Protein AF-F0ZPY9-F1 (afdb_monomer)

pLDDT: mean 75.85, std 18.35, range [43.06, 98.31]

Secondary structure (DSSP, 8-state):
-----PPP----------------SSHHHHHHHHHHHHHHHTTSS--------PPPPHHHHHHHHHHHHHT--PPPPPPHHHHHHHHHHTSPSSHHHHHHHHTEEEEEE-SS-SSEEEEEGGG--BTTB-GGGEEEEEETTEEEEETTTTEE----STTTHHHHTT--

Radius of gyration: 30.06 Å; Cα contacts (8 Å, |Δi|>4): 115; chains: 1; bounding box: 76×54×74 Å

Mean predicted aligned error: 17.69 Å

Organism: Dictyostelium purpureum (NCBI:txid5786)

Foldseek 3Di:
DDDDDDDDDDDDDDDDDDDDDDDPPPVVVVVVVVVVVVVVVVPPPPPDDPDDDDDDDPVVVVVVVVVVVVPPPDPDQDALVVVLVCLVPVQDDDPVNVVQQQQKKWWFQDPVHNDIDIDGRVPDDPPPDDSNRTAFMDGNNHTQQGNVVSDHHDDDNVPPVVVVVVPD

Structure (mmCIF, N/CA/C/O backbone):
data_AF-F0ZPY9-F1
#
_entry.id   AF-F0ZPY9-F1
#
loop_
_atom_site.group_PDB
_atom_site.id
_atom_site.type_symbol
_atom_site.label_atom_id
_atom_site.label_alt_id
_atom_site.label_comp_id
_atom_site.label_asym_id
_atom_site.label_entity_id
_atom_site.label_seq_id
_atom_site.pdbx_PDB_ins_code
_atom_site.Cartn_x
_atom_site.Cartn_y
_atom_site.Cartn_z
_atom_site.occupancy
_atom_site.B_iso_or_equiv
_atom_site.auth_seq_id
_atom_site.auth_comp_id
_atom_site.auth_asym_id
_atom_site.auth_atom_id
_atom_site.pdbx_PDB_model_num
ATOM 1 N N . MET A 1 1 ? 37.671 11.940 -32.596 1.00 51.09 1 MET A N 1
ATOM 2 C CA . MET A 1 1 ? 36.861 12.336 -33.766 1.00 51.09 1 MET A CA 1
ATOM 3 C C . MET A 1 1 ? 35.582 12.949 -33.230 1.00 51.09 1 MET A C 1
ATOM 5 O O . MET A 1 1 ? 34.803 12.237 -32.616 1.00 51.09 1 MET A O 1
ATOM 9 N N . SER A 1 2 ? 35.469 14.275 -33.313 1.00 43.06 2 SER A N 1
ATOM 10 C CA . SER A 1 2 ? 34.413 15.061 -32.666 1.00 43.06 2 SER A CA 1
ATOM 11 C C . SER A 1 2 ? 33.333 15.389 -33.693 1.00 43.06 2 SER A C 1
ATOM 13 O O . SER A 1 2 ? 33.646 15.998 -34.716 1.00 43.06 2 SER A O 1
ATOM 15 N N . TYR A 1 3 ? 32.095 14.966 -33.445 1.00 51.03 3 TYR A N 1
ATOM 16 C CA . TYR A 1 3 ? 30.946 15.292 -34.287 1.00 51.03 3 TYR A CA 1
ATOM 17 C C . TYR A 1 3 ? 30.101 16.353 -33.582 1.00 51.03 3 TYR A C 1
ATOM 19 O O . TYR A 1 3 ? 29.377 16.066 -32.635 1.00 51.03 3 TYR A O 1
ATOM 27 N N . ASN A 1 4 ? 30.227 17.593 -34.056 1.00 51.44 4 ASN A N 1
ATOM 28 C CA . ASN A 1 4 ? 29.346 18.701 -33.704 1.00 51.44 4 ASN A CA 1
ATOM 29 C C . ASN A 1 4 ? 28.065 18.590 -34.534 1.00 51.44 4 ASN A C 1
ATOM 31 O O . ASN A 1 4 ? 28.087 18.841 -35.741 1.00 51.44 4 ASN A O 1
ATOM 35 N N . GLN A 1 5 ? 26.958 18.229 -33.892 1.00 64.12 5 GLN A N 1
ATOM 36 C CA . GLN A 1 5 ? 25.639 18.185 -34.513 1.00 64.12 5 GLN A CA 1
ATOM 37 C C . GLN A 1 5 ? 24.925 19.514 -34.234 1.00 64.12 5 GLN A C 1
ATOM 39 O O . GLN A 1 5 ? 24.566 19.818 -33.099 1.00 64.12 5 GLN A O 1
ATOM 44 N N . LYS A 1 6 ? 24.806 20.346 -35.274 1.00 59.84 6 LYS A N 1
ATOM 45 C CA . LYS A 1 6 ? 24.032 21.594 -35.257 1.00 59.84 6 LYS A CA 1
ATOM 46 C C . LYS A 1 6 ? 22.544 21.241 -35.264 1.00 59.84 6 LYS A C 1
ATOM 48 O O . LYS A 1 6 ? 22.120 20.450 -36.102 1.00 59.84 6 LYS A O 1
ATOM 53 N N . ILE A 1 7 ? 21.783 21.810 -34.335 1.00 63.53 7 ILE A N 1
ATOM 54 C CA . ILE A 1 7 ? 20.319 21.743 -34.314 1.00 63.53 7 ILE A CA 1
ATOM 55 C C . ILE A 1 7 ? 19.815 23.087 -34.835 1.00 63.53 7 ILE A C 1
ATOM 57 O O . ILE A 1 7 ? 20.080 24.125 -34.227 1.00 63.53 7 ILE A O 1
ATOM 61 N N . ASP A 1 8 ? 19.124 23.048 -35.970 1.00 62.53 8 ASP A N 1
ATOM 62 C CA . ASP A 1 8 ? 18.440 24.194 -36.560 1.00 62.53 8 ASP A CA 1
ATOM 63 C C . ASP A 1 8 ? 17.120 24.442 -35.813 1.00 62.53 8 ASP A C 1
ATOM 65 O O . ASP A 1 8 ? 16.268 23.558 -35.697 1.00 62.53 8 ASP A O 1
ATOM 69 N N . ILE A 1 9 ? 16.969 25.653 -35.274 1.00 57.56 9 ILE A N 1
ATOM 70 C CA . ILE A 1 9 ? 15.774 26.126 -34.569 1.00 57.56 9 ILE A CA 1
ATOM 71 C C . ILE A 1 9 ? 14.847 26.741 -35.619 1.00 57.56 9 ILE A C 1
ATOM 73 O O . ILE A 1 9 ? 15.097 27.846 -36.098 1.00 57.56 9 ILE A O 1
ATOM 77 N N . ASN A 1 10 ? 13.785 26.021 -35.980 1.00 53.69 10 ASN A N 1
ATOM 78 C CA . ASN A 1 10 ? 12.734 26.514 -36.864 1.00 53.69 10 ASN A CA 1
ATOM 79 C C . ASN A 1 10 ? 11.512 26.990 -36.066 1.00 53.69 10 ASN A C 1
ATOM 81 O O . ASN A 1 10 ? 10.982 26.253 -35.240 1.00 53.69 10 ASN A O 1
ATOM 85 N N . ASN A 1 11 ? 11.077 28.206 -36.410 1.00 54.28 11 ASN A N 1
ATOM 86 C CA . ASN A 1 11 ? 9.706 28.721 -36.423 1.00 54.28 11 ASN A CA 1
ATOM 87 C C . ASN A 1 11 ? 8.813 28.475 -35.199 1.00 54.28 11 ASN A C 1
ATOM 89 O O . ASN A 1 11 ? 8.078 27.494 -35.117 1.00 54.28 11 ASN A O 1
ATOM 93 N N . LEU A 1 12 ? 8.772 29.486 -34.330 1.00 59.59 12 LEU A N 1
ATOM 94 C CA . LEU A 1 12 ? 7.678 29.719 -33.396 1.00 59.59 12 LEU A CA 1
ATOM 95 C C . LEU A 1 12 ? 6.708 30.726 -34.042 1.00 59.59 12 LEU A C 1
ATOM 97 O O . LEU A 1 12 ? 6.865 31.937 -33.894 1.00 59.59 12 LEU A O 1
ATOM 101 N N . GLU A 1 13 ? 5.751 30.225 -34.826 1.00 57.97 13 GLU A N 1
ATOM 102 C CA . GLU A 1 13 ? 4.637 31.031 -35.333 1.00 57.97 13 GLU A CA 1
ATOM 103 C C . GLU A 1 13 ? 3.573 31.182 -34.240 1.00 57.97 13 GLU A C 1
ATOM 105 O O . GLU A 1 13 ? 2.932 30.229 -33.802 1.00 57.97 13 GLU A O 1
ATOM 110 N N . SER A 1 14 ? 3.443 32.429 -33.796 1.00 56.47 14 SER A N 1
ATOM 111 C CA . SER A 1 14 ? 2.408 32.959 -32.917 1.00 56.47 14 SER A CA 1
ATOM 112 C C . SER A 1 14 ? 1.044 32.866 -33.596 1.00 56.47 14 SER A C 1
ATOM 114 O O . SER A 1 14 ? 0.843 33.472 -34.646 1.00 56.47 14 SER A O 1
ATOM 116 N N . SER A 1 15 ? 0.104 32.143 -32.991 1.00 57.53 15 SER A N 1
ATOM 117 C CA . SER A 1 15 ? -1.312 32.193 -33.360 1.00 57.53 15 SER A CA 1
ATOM 118 C C . SER A 1 15 ? -2.111 32.708 -32.169 1.00 57.53 15 SER A C 1
ATOM 120 O O . SER A 1 15 ? -2.327 31.996 -31.190 1.00 57.53 15 SER A O 1
ATOM 122 N N . ASP A 1 16 ? -2.487 33.982 -32.266 1.00 53.16 16 ASP A N 1
ATOM 123 C CA . ASP A 1 16 ? -3.491 34.639 -31.438 1.00 53.16 16 ASP A CA 1
ATOM 124 C C . ASP A 1 16 ? -4.860 34.008 -31.723 1.00 53.16 16 ASP A C 1
ATOM 126 O O . ASP A 1 16 ? -5.442 34.226 -32.788 1.00 53.16 16 ASP A O 1
ATOM 130 N N . GLU A 1 17 ? -5.397 33.242 -30.771 1.00 58.34 17 GLU A N 1
ATOM 131 C CA . GLU A 1 17 ? -6.803 32.840 -30.796 1.00 58.34 17 GLU A CA 1
ATOM 132 C C . GLU A 1 17 ? -7.647 33.807 -29.961 1.00 58.34 17 GLU A C 1
ATOM 134 O O . GLU A 1 17 ? -7.550 33.906 -28.736 1.00 58.34 17 GLU A O 1
ATOM 139 N N . SER A 1 18 ? -8.491 34.546 -30.677 1.00 49.06 18 SER A N 1
ATOM 140 C CA . SER A 1 18 ? -9.473 35.485 -30.157 1.00 49.06 18 SER A CA 1
ATOM 141 C C . SER A 1 18 ? -10.596 34.768 -29.401 1.00 49.06 18 SER A C 1
ATOM 143 O O . SER A 1 18 ? -11.323 33.951 -29.970 1.00 49.06 18 SER A O 1
ATOM 145 N N . TYR A 1 19 ? -10.786 35.148 -28.139 1.00 43.78 19 TYR A N 1
ATOM 146 C CA . TYR A 1 19 ? -11.915 34.752 -27.300 1.00 43.78 19 TYR A CA 1
ATOM 147 C C . TYR A 1 19 ? -13.242 35.294 -27.847 1.00 43.78 19 TYR A C 1
ATOM 149 O O . TYR A 1 19 ? -13.435 36.506 -27.954 1.00 43.78 19 TYR A O 1
ATOM 157 N N . ASN A 1 20 ? -14.179 34.390 -28.131 1.00 46.47 20 ASN A N 1
ATOM 158 C CA . ASN A 1 20 ? -15.549 34.716 -28.512 1.00 46.47 20 ASN A CA 1
ATOM 159 C C . ASN A 1 20 ? -16.454 34.580 -27.270 1.00 46.47 20 ASN A C 1
ATOM 161 O O . ASN A 1 20 ? -16.729 33.472 -26.816 1.00 46.47 20 ASN A O 1
ATOM 165 N N . SER A 1 21 ? -16.871 35.711 -26.692 1.00 53.22 21 SER A N 1
ATOM 166 C CA . SER A 1 21 ? -17.710 35.808 -25.486 1.00 53.22 21 SER A CA 1
ATOM 167 C C . SER A 1 21 ? -19.128 36.235 -25.873 1.00 53.22 21 SER A C 1
ATOM 169 O O . SER A 1 21 ? -19.337 37.399 -26.211 1.00 53.22 21 SER A O 1
ATOM 171 N N . SER A 1 22 ? -20.098 35.306 -25.890 1.00 51.50 22 SER A N 1
ATOM 172 C CA . SER A 1 22 ? -21.520 35.652 -26.101 1.00 51.50 22 SER A CA 1
ATOM 173 C C . SER A 1 22 ? -22.519 34.509 -25.814 1.00 51.50 22 SER A C 1
ATOM 175 O O . SER A 1 22 ? -23.402 34.242 -26.629 1.00 51.50 22 SER A O 1
ATOM 177 N N . SER A 1 23 ? -22.412 33.764 -24.702 1.00 53.34 23 SER A N 1
ATOM 178 C CA . SER A 1 23 ? -23.443 32.741 -24.378 1.00 53.34 23 SER A CA 1
ATOM 179 C C . SER A 1 23 ? -23.726 32.454 -22.893 1.00 53.34 23 SER A C 1
ATOM 181 O O . SER A 1 23 ? -24.505 31.549 -22.607 1.00 53.34 23 SER A O 1
ATOM 183 N N . ASP A 1 24 ? -23.210 33.243 -21.946 1.00 53.78 24 ASP A N 1
ATOM 184 C CA . ASP A 1 24 ? -23.245 32.884 -20.512 1.00 53.78 24 ASP A CA 1
ATOM 185 C C . ASP A 1 24 ? -24.300 33.596 -19.641 1.00 53.78 24 ASP A C 1
ATOM 187 O O . ASP A 1 24 ? -24.284 33.452 -18.423 1.00 53.78 24 ASP A O 1
ATOM 191 N N . GLU A 1 25 ? -25.269 34.326 -20.204 1.00 54.69 25 GLU A N 1
ATOM 192 C CA . GLU A 1 25 ? -26.288 34.994 -19.365 1.00 54.69 25 GLU A CA 1
ATOM 193 C C . GLU A 1 25 ? -27.482 34.105 -18.974 1.00 54.69 25 GLU A C 1
ATOM 195 O O . GLU A 1 25 ? -28.166 34.407 -18.001 1.00 54.69 25 GLU A O 1
ATOM 200 N N . LYS A 1 26 ? -27.733 32.977 -19.655 1.00 55.69 26 LYS A N 1
ATOM 201 C CA . LYS A 1 26 ? -28.876 32.099 -19.313 1.00 55.69 26 LYS A CA 1
ATOM 202 C C . LYS A 1 26 ? -28.585 31.052 -18.237 1.00 55.69 26 LYS A C 1
ATOM 204 O O . LYS A 1 26 ? -29.511 30.634 -17.554 1.00 55.69 26 LYS A O 1
ATOM 209 N N . ALA A 1 27 ? -27.332 30.638 -18.062 1.00 55.94 27 ALA A N 1
ATOM 210 C CA . ALA A 1 27 ? -26.980 29.591 -17.096 1.00 55.94 27 ALA A CA 1
ATOM 211 C C . ALA A 1 27 ? -27.003 30.084 -15.636 1.00 55.94 27 ALA A C 1
ATOM 213 O O . ALA A 1 27 ? -27.177 29.289 -14.713 1.00 55.94 27 ALA A O 1
ATOM 214 N N . LEU A 1 28 ? -26.853 31.395 -15.420 1.00 57.44 28 LEU A N 1
ATOM 215 C CA . LEU A 1 28 ? -26.808 31.981 -14.080 1.00 57.44 28 LEU A CA 1
ATOM 216 C C . LEU A 1 28 ? -28.196 32.042 -13.414 1.00 57.44 28 LEU A C 1
ATOM 218 O O . LEU A 1 28 ? -28.301 31.888 -12.200 1.00 57.44 28 LEU A O 1
ATOM 222 N N . GLU A 1 29 ? -29.266 32.214 -14.198 1.00 59.81 29 GLU A N 1
ATOM 223 C CA . GLU A 1 29 ? -30.630 32.361 -13.666 1.00 59.81 29 GLU A CA 1
ATOM 224 C C . GLU A 1 29 ? -31.231 31.024 -13.182 1.00 59.81 29 GLU A C 1
ATOM 226 O O . GLU A 1 29 ? -32.060 30.999 -12.267 1.00 59.81 29 GLU A O 1
ATOM 231 N N . ASP A 1 30 ? -30.784 29.898 -13.748 1.00 60.34 30 ASP A N 1
ATOM 232 C CA . ASP A 1 30 ? -31.231 28.563 -13.335 1.00 60.34 30 ASP A CA 1
ATOM 233 C C . ASP A 1 30 ? -30.544 28.091 -12.037 1.00 60.34 30 ASP A C 1
ATOM 235 O O . ASP A 1 30 ? -31.187 27.447 -11.204 1.00 60.34 30 ASP A O 1
ATOM 239 N N . LEU A 1 31 ? -29.291 28.499 -11.788 1.00 63.62 31 LEU A N 1
ATOM 240 C CA . LEU A 1 31 ? -28.579 28.219 -10.529 1.00 63.62 31 LEU A CA 1
ATOM 241 C C . LEU A 1 31 ? -29.202 28.948 -9.326 1.00 63.62 31 LEU A C 1
ATOM 243 O O . LEU A 1 31 ? -29.305 28.384 -8.234 1.00 63.62 31 LEU A O 1
ATOM 247 N N . GLU A 1 32 ? -29.678 30.182 -9.516 1.00 65.06 32 GLU A N 1
ATOM 248 C CA . GLU A 1 32 ? -30.248 30.982 -8.424 1.00 65.06 32 GLU A CA 1
ATOM 249 C C . GLU A 1 32 ? -31.632 30.462 -7.973 1.00 65.06 32 GLU A C 1
ATOM 251 O O . GLU A 1 32 ? -31.993 30.541 -6.791 1.00 65.06 32 GLU A O 1
ATOM 256 N N . LYS A 1 33 ? -32.399 29.848 -8.888 1.00 65.25 33 LYS A N 1
ATOM 257 C CA . LYS A 1 33 ? -33.700 29.223 -8.579 1.00 65.25 33 LYS A CA 1
ATOM 258 C C . LYS A 1 33 ? -33.557 27.906 -7.807 1.00 65.25 33 LYS A C 1
ATOM 260 O O . LYS A 1 33 ? -34.418 27.602 -6.975 1.00 65.25 33 LYS A O 1
ATOM 265 N N . GLU A 1 34 ? -32.479 27.150 -8.018 1.00 66.50 34 GLU A N 1
ATOM 266 C CA . GLU A 1 34 ? -32.225 25.893 -7.301 1.00 66.50 34 GLU A CA 1
ATOM 267 C C . GLU A 1 34 ? -31.781 26.138 -5.843 1.00 66.50 34 GLU A C 1
ATOM 269 O O . GLU A 1 34 ? -32.301 25.507 -4.914 1.00 66.50 34 GLU A O 1
ATOM 274 N N . GLU A 1 35 ? -30.932 27.145 -5.600 1.00 67.56 35 GLU A N 1
ATOM 275 C CA . GLU A 1 35 ? -30.448 27.474 -4.249 1.00 67.56 35 GLU A CA 1
ATOM 276 C C . GLU A 1 35 ? -31.579 27.961 -3.313 1.00 67.56 35 GLU A C 1
ATOM 278 O O . GLU A 1 35 ? -31.622 27.634 -2.115 1.00 67.56 35 GLU A O 1
ATOM 283 N N . GLN A 1 36 ? -32.563 28.696 -3.846 1.00 64.44 36 GLN A N 1
ATOM 284 C CA . GLN A 1 36 ? -33.710 29.156 -3.054 1.00 64.44 36 GLN A CA 1
ATOM 285 C C . GLN A 1 36 ? -34.647 28.011 -2.636 1.00 64.44 36 GLN A C 1
ATOM 287 O O . GLN A 1 36 ? -35.180 28.033 -1.517 1.00 64.44 36 GLN A O 1
ATOM 292 N N . GLN A 1 37 ? -34.816 26.975 -3.467 1.00 63.03 37 GLN A N 1
ATOM 293 C CA . GLN A 1 37 ? -35.630 25.810 -3.103 1.00 63.03 37 GLN A CA 1
ATOM 294 C C . GLN A 1 37 ? -34.965 24.941 -2.025 1.00 63.03 37 GLN A C 1
ATOM 296 O O . GLN A 1 37 ? -35.658 24.403 -1.151 1.00 63.03 37 GLN A O 1
ATOM 301 N N . GLU A 1 38 ? -33.633 24.841 -2.011 1.00 64.75 38 GLU A N 1
ATOM 302 C CA . GLU A 1 38 ? -32.921 24.072 -0.986 1.00 64.75 38 GLU A CA 1
ATOM 303 C C . GLU A 1 38 ? -32.976 24.752 0.398 1.00 64.75 38 GLU A C 1
ATOM 305 O O . GLU A 1 38 ? -33.178 24.094 1.430 1.00 64.75 38 GLU A O 1
ATOM 310 N N . ARG A 1 39 ? -32.911 26.092 0.442 1.00 64.50 39 ARG A N 1
ATOM 311 C CA . ARG A 1 39 ? -33.035 26.870 1.691 1.00 64.50 39 ARG A CA 1
ATOM 312 C C . ARG A 1 39 ? -34.394 26.715 2.377 1.00 64.50 39 ARG A C 1
ATOM 314 O O . ARG A 1 39 ? -34.454 26.762 3.611 1.00 64.50 39 ARG A O 1
ATOM 321 N N . LEU A 1 40 ? -35.474 26.503 1.623 1.00 62.50 40 LEU A N 1
ATOM 322 C CA . LEU A 1 40 ? -36.806 26.276 2.196 1.00 62.50 40 LEU A CA 1
ATOM 323 C C . LEU A 1 40 ? -36.954 24.862 2.783 1.00 62.50 40 LEU A C 1
ATOM 325 O O . LEU A 1 40 ? -37.529 24.713 3.863 1.00 62.50 40 LEU A O 1
ATOM 329 N N . LYS A 1 41 ? -36.353 23.835 2.165 1.00 58.75 41 LYS A N 1
ATOM 330 C CA . LYS A 1 41 ? -36.408 22.449 2.675 1.00 58.75 41 LYS A CA 1
ATOM 331 C C . LYS A 1 41 ? -35.652 22.268 4.000 1.00 58.75 41 LYS A C 1
ATOM 333 O O . LYS A 1 41 ? -36.101 21.515 4.864 1.00 58.75 41 LYS A O 1
ATOM 338 N N . ARG A 1 42 ? -34.565 23.015 4.238 1.00 57.62 42 ARG A N 1
ATOM 339 C CA . ARG A 1 42 ? -33.782 22.925 5.492 1.00 57.62 42 ARG A CA 1
ATOM 340 C C . ARG A 1 42 ? -34.493 23.500 6.731 1.00 57.62 42 ARG A C 1
ATOM 342 O O . ARG A 1 42 ? -34.114 23.166 7.852 1.00 57.62 42 ARG A O 1
ATOM 349 N N . LYS A 1 43 ? -35.540 24.323 6.576 1.00 53.84 43 LYS A N 1
ATOM 350 C CA . LYS A 1 43 ? -36.259 24.944 7.713 1.00 53.84 43 LYS A CA 1
ATOM 351 C C . LYS A 1 43 ? -37.414 24.104 8.277 1.00 53.84 43 LYS A C 1
ATOM 353 O O . LYS A 1 43 ? -37.874 24.397 9.379 1.00 53.84 43 LYS A O 1
ATOM 358 N N . ALA A 1 44 ? -37.853 23.050 7.587 1.00 51.09 44 ALA A N 1
ATOM 359 C CA . ALA A 1 44 ? -38.992 22.234 8.020 1.00 51.09 44 ALA A CA 1
ATOM 360 C C . ALA A 1 44 ? -38.642 21.150 9.062 1.00 51.09 44 ALA A C 1
ATOM 362 O O . ALA A 1 44 ? -39.527 20.680 9.770 1.00 51.09 44 ALA A O 1
ATOM 363 N N . ASN A 1 45 ? -37.367 20.775 9.224 1.00 48.97 45 ASN A N 1
ATOM 364 C CA . ASN A 1 45 ? -37.003 19.536 9.930 1.00 48.97 45 ASN A CA 1
ATOM 365 C C . ASN A 1 45 ? -36.525 19.708 11.390 1.00 48.97 45 ASN A C 1
ATOM 367 O O . ASN A 1 45 ? -35.885 18.822 11.947 1.00 48.97 45 ASN A O 1
ATOM 371 N N . ARG A 1 46 ? -36.797 20.855 12.031 1.00 50.88 46 ARG A N 1
ATOM 372 C CA . ARG A 1 46 ? -36.188 21.224 13.331 1.00 50.88 46 ARG A CA 1
ATOM 373 C C . ARG A 1 46 ? -37.127 21.206 14.547 1.00 50.88 46 ARG A C 1
ATOM 375 O O . ARG A 1 46 ? -36.781 21.782 15.573 1.00 50.88 46 ARG A O 1
ATOM 382 N N . LYS A 1 47 ? -38.312 20.586 14.461 1.00 50.88 47 LYS A N 1
ATOM 383 C CA . LYS A 1 47 ? -39.369 20.725 15.490 1.00 50.88 47 LYS A CA 1
ATOM 384 C C . LYS A 1 47 ? -39.847 19.450 16.199 1.00 50.88 47 LYS A C 1
ATOM 386 O O . LYS A 1 47 ? -40.879 19.516 16.849 1.00 50.88 47 LYS A O 1
ATOM 391 N N . ASN A 1 48 ? -39.114 18.335 16.174 1.00 48.16 48 ASN A N 1
ATOM 392 C CA . ASN A 1 48 ? -39.561 17.123 16.879 1.00 48.16 48 ASN A CA 1
ATOM 393 C C . ASN A 1 48 ? -38.446 16.382 17.627 1.00 48.16 48 ASN A C 1
ATOM 395 O O . ASN A 1 48 ? -38.054 15.298 17.227 1.00 48.16 48 ASN A O 1
ATOM 399 N N . THR A 1 49 ? -37.989 16.925 18.759 1.00 46.78 49 THR A N 1
ATOM 400 C CA . THR A 1 49 ? -37.377 16.123 19.839 1.00 46.78 49 THR A CA 1
ATOM 401 C C . THR A 1 49 ? -37.501 16.847 21.185 1.00 46.78 49 THR A C 1
ATOM 403 O O . THR A 1 49 ? -36.525 17.365 21.720 1.00 46.78 49 THR A O 1
ATOM 406 N N . LYS A 1 50 ? -38.705 16.883 21.767 1.00 51.16 50 LYS A N 1
ATOM 407 C CA . LYS A 1 50 ? -38.856 16.992 23.228 1.00 51.16 50 LYS A CA 1
ATOM 408 C C . LYS A 1 50 ? -38.940 15.565 23.768 1.00 51.16 50 LYS A C 1
ATOM 410 O O . LYS A 1 50 ? -40.025 15.004 23.860 1.00 51.16 50 LYS A O 1
ATOM 415 N N . LYS A 1 51 ? -37.784 14.954 24.041 1.00 57.22 51 LYS A N 1
ATOM 416 C CA . LYS A 1 51 ? -37.712 13.673 24.751 1.00 57.22 51 LYS A CA 1
ATOM 417 C C . LYS A 1 51 ? -37.750 13.954 26.251 1.00 57.22 51 LYS A C 1
ATOM 419 O O . LYS A 1 51 ? -36.885 14.639 26.786 1.00 57.22 51 LYS A O 1
ATOM 424 N N . THR A 1 52 ? -38.797 13.457 26.890 1.00 53.38 52 THR A N 1
ATOM 425 C CA . THR A 1 52 ? -38.916 13.277 28.335 1.00 53.38 52 THR A CA 1
ATOM 426 C C . THR A 1 52 ? -37.761 12.412 28.833 1.00 53.38 52 THR A C 1
ATOM 428 O O . THR A 1 52 ? -37.531 11.335 28.288 1.00 53.38 52 THR A O 1
ATOM 431 N N . ALA A 1 53 ? -37.029 12.892 29.838 1.00 56.62 53 ALA A N 1
ATOM 432 C CA . ALA A 1 53 ? -35.966 12.144 30.495 1.00 56.62 53 ALA A CA 1
ATOM 433 C C . ALA A 1 53 ? -36.584 11.031 31.355 1.00 56.62 53 ALA A C 1
ATOM 435 O O . ALA A 1 53 ? -36.961 11.247 32.507 1.00 56.62 53 ALA A O 1
ATOM 436 N N . THR A 1 54 ? -36.745 9.851 30.765 1.00 63.56 54 THR A N 1
ATOM 437 C CA . THR A 1 54 ? -36.977 8.606 31.494 1.00 63.56 54 THR A CA 1
ATOM 438 C C . THR A 1 54 ? -35.703 8.278 32.270 1.00 63.56 54 THR A C 1
ATOM 440 O O . THR A 1 54 ? -34.620 8.248 31.691 1.00 63.56 54 THR A O 1
ATOM 443 N N . LYS A 1 55 ? -35.819 8.093 33.589 1.00 66.19 55 LYS A N 1
ATOM 444 C CA . LYS A 1 55 ? -34.713 7.613 34.426 1.00 66.19 55 LYS A CA 1
ATOM 445 C C . LYS A 1 55 ? -34.374 6.186 33.983 1.00 66.19 55 LYS A C 1
ATOM 447 O O . LYS A 1 55 ? -35.250 5.328 34.063 1.00 66.19 55 LYS A O 1
ATOM 452 N N . LEU A 1 56 ? -33.157 5.991 33.479 1.00 55.28 56 LEU A N 1
ATOM 453 C CA . LEU A 1 56 ? -32.607 4.691 33.086 1.00 55.28 56 LEU A CA 1
ATOM 454 C C . LEU A 1 56 ? -32.454 3.801 34.325 1.00 55.28 56 LEU A C 1
ATOM 456 O O . LEU A 1 56 ? -32.216 4.299 35.430 1.00 55.28 56 LEU A O 1
ATOM 460 N N . THR A 1 57 ? -32.635 2.497 34.146 1.00 70.06 57 THR A N 1
ATOM 461 C CA . THR A 1 57 ? -32.358 1.502 35.188 1.00 70.06 57 THR A CA 1
ATOM 462 C C . THR A 1 57 ? -30.859 1.197 35.245 1.00 70.06 57 THR A C 1
ATOM 464 O O . THR A 1 57 ? -30.131 1.390 34.274 1.00 70.06 57 THR A O 1
ATOM 467 N N . THR A 1 58 ? -30.381 0.696 36.383 1.00 73.25 58 THR A N 1
ATOM 468 C CA . THR A 1 58 ? -28.961 0.371 36.610 1.00 73.25 58 THR A CA 1
ATOM 469 C C . THR A 1 58 ? -28.406 -0.649 35.603 1.00 73.25 58 THR A C 1
ATOM 471 O O . THR A 1 58 ? -27.221 -0.625 35.290 1.00 73.25 58 THR A O 1
ATOM 474 N N . GLU A 1 59 ? -29.261 -1.520 35.056 1.00 72.25 59 GLU A N 1
ATOM 475 C CA . GLU A 1 59 ? -28.891 -2.494 34.017 1.00 72.25 59 GLU A CA 1
ATOM 476 C C . GLU A 1 59 ? -28.679 -1.830 32.645 1.00 72.25 59 GLU A C 1
ATOM 478 O O . GLU A 1 59 ? -27.756 -2.194 31.916 1.00 72.25 59 GLU A O 1
ATOM 483 N N . GLU A 1 60 ? -29.478 -0.813 32.307 1.00 68.38 60 GLU A N 1
ATOM 484 C CA . GLU A 1 60 ? -29.283 -0.026 31.085 1.00 68.38 60 GLU A CA 1
ATOM 485 C C . GLU A 1 60 ? -28.005 0.826 31.175 1.00 68.38 60 GLU A C 1
ATOM 487 O O . GLU A 1 60 ? -27.306 0.985 30.174 1.00 68.38 60 GLU A O 1
ATOM 492 N N . GLU A 1 61 ? -27.652 1.330 32.365 1.00 67.44 61 GLU A N 1
ATOM 493 C CA . GLU A 1 61 ? -26.389 2.051 32.588 1.00 67.44 61 GLU A CA 1
ATOM 494 C C . GLU A 1 61 ? -25.158 1.152 32.374 1.00 67.44 61 GLU A C 1
ATOM 496 O O . GLU A 1 61 ? -24.217 1.573 31.699 1.00 67.44 61 GLU A O 1
ATOM 501 N N . GLU A 1 62 ? -25.163 -0.095 32.861 1.00 71.94 62 GLU A N 1
ATOM 502 C CA . GLU A 1 62 ? -24.060 -1.042 32.624 1.00 71.94 62 GLU A CA 1
ATOM 503 C C . GLU A 1 62 ? -23.939 -1.465 31.149 1.00 71.94 62 GLU A C 1
ATOM 505 O O . GLU A 1 62 ? -22.824 -1.612 30.633 1.00 71.94 62 GLU A O 1
ATOM 510 N N . GLU A 1 63 ? -25.058 -1.629 30.435 1.00 72.12 63 GLU A N 1
ATOM 511 C CA . GLU A 1 63 ? -25.041 -1.957 29.004 1.00 72.12 63 GLU A CA 1
ATOM 512 C C . GLU A 1 63 ? -24.531 -0.782 28.150 1.00 72.12 63 GLU A C 1
ATOM 514 O O . GLU A 1 63 ? -23.771 -0.983 27.194 1.00 72.12 63 GLU A O 1
ATOM 519 N N . ILE A 1 64 ? -24.893 0.454 28.511 1.00 67.62 64 ILE A N 1
ATOM 520 C CA . ILE A 1 64 ? -24.367 1.667 27.873 1.00 67.62 64 ILE A CA 1
ATOM 521 C C . ILE A 1 64 ? -22.863 1.789 28.139 1.00 67.62 64 ILE A C 1
ATOM 523 O O . ILE A 1 64 ? -22.108 2.023 27.197 1.00 67.62 64 ILE A O 1
ATOM 527 N N . LEU A 1 65 ? -22.404 1.542 29.370 1.00 67.12 65 LEU A N 1
ATOM 528 C CA . LEU A 1 65 ? -20.982 1.605 29.716 1.00 67.12 65 LEU A CA 1
ATOM 529 C C . LEU A 1 65 ? -20.150 0.558 28.953 1.00 67.12 65 LEU A C 1
ATOM 531 O O . LEU A 1 65 ? -19.040 0.856 28.504 1.00 67.12 65 LEU A O 1
ATOM 535 N N . LYS A 1 66 ? -20.687 -0.654 28.738 1.00 67.75 66 LYS A N 1
ATOM 536 C CA . LYS A 1 66 ? -20.067 -1.674 27.869 1.00 67.75 66 LYS A CA 1
ATOM 537 C C . LYS A 1 66 ? -20.008 -1.235 26.404 1.00 67.75 66 LYS A C 1
ATOM 539 O O . LYS A 1 66 ? -18.955 -1.336 25.785 1.00 67.75 66 LYS A O 1
ATOM 544 N N . LYS A 1 67 ? -21.091 -0.677 25.855 1.00 63.22 67 LYS A N 1
ATOM 545 C CA . LYS A 1 67 ? -21.104 -0.154 24.473 1.00 63.22 67 LYS A CA 1
ATOM 546 C C . LYS A 1 67 ? -20.184 1.058 24.285 1.00 63.22 67 LYS A C 1
ATOM 548 O O . LYS A 1 67 ? -19.609 1.229 23.212 1.00 63.22 67 LYS A O 1
ATOM 553 N N . GLU A 1 68 ? -20.022 1.896 25.306 1.00 60.97 68 GLU A N 1
ATOM 554 C CA . GLU A 1 68 ? -19.104 3.038 25.275 1.00 60.97 68 GLU A CA 1
ATOM 555 C C . GLU A 1 68 ? -17.635 2.620 25.413 1.00 60.97 68 GLU A C 1
ATOM 557 O O . GLU A 1 68 ? -16.777 3.198 24.745 1.00 60.97 68 GLU A O 1
ATOM 562 N N . THR A 1 69 ? -17.336 1.582 26.199 1.00 58.12 69 THR A N 1
ATOM 563 C CA . THR A 1 69 ? -15.974 1.030 26.314 1.00 58.12 69 THR A CA 1
ATOM 564 C C . THR A 1 69 ? -15.573 0.180 25.103 1.00 58.12 69 THR A C 1
ATOM 566 O O . THR A 1 69 ? -14.414 0.210 24.699 1.00 58.12 69 THR A O 1
ATOM 569 N N . GLU A 1 70 ? -16.512 -0.488 24.427 1.00 57.69 70 GLU A N 1
ATOM 570 C CA . GLU A 1 70 ? -16.272 -1.147 23.129 1.00 57.69 70 GLU A CA 1
ATOM 571 C C . GLU A 1 70 ? -16.120 -0.154 21.962 1.00 57.69 70 GLU A C 1
ATOM 573 O O . GLU A 1 70 ? -15.522 -0.474 20.933 1.00 57.69 70 GLU A O 1
ATOM 578 N N . ASN A 1 71 ? -16.566 1.092 22.147 1.00 54.88 71 ASN A N 1
ATOM 579 C CA . ASN A 1 71 ? -16.257 2.223 21.272 1.00 54.88 71 ASN A CA 1
ATOM 580 C C . ASN A 1 71 ? -14.832 2.775 21.482 1.00 54.88 71 ASN A C 1
ATOM 582 O O . ASN A 1 71 ? -14.539 3.907 21.076 1.00 54.88 71 ASN A O 1
ATOM 586 N N . CYS A 1 72 ? -13.922 1.976 22.054 1.00 57.66 72 CYS A N 1
ATOM 587 C CA . CYS A 1 72 ? -12.482 2.127 21.871 1.00 57.66 72 CYS A CA 1
ATOM 588 C C . CYS A 1 72 ? -12.210 2.443 20.398 1.00 57.66 72 CYS A C 1
ATOM 590 O O . CYS A 1 72 ? -12.425 1.628 19.499 1.00 57.66 72 CYS A O 1
ATOM 592 N N . LYS A 1 73 ? -11.831 3.698 20.158 1.00 71.94 73 LYS A N 1
ATOM 593 C CA . LYS A 1 73 ? -11.698 4.306 18.838 1.00 71.94 73 LYS A CA 1
ATOM 594 C C . LYS A 1 73 ? -10.839 3.387 17.980 1.00 71.94 73 LYS A C 1
ATOM 596 O O . LYS A 1 73 ? -9.642 3.287 18.224 1.00 71.94 73 LYS A O 1
ATOM 601 N N . LYS A 1 74 ? -11.457 2.708 17.005 1.00 73.75 74 LYS A N 1
ATOM 602 C CA . LYS A 1 74 ? -10.740 1.838 16.065 1.00 73.75 74 LYS A CA 1
ATOM 603 C C . LYS A 1 74 ? -9.550 2.623 15.537 1.00 73.75 74 LYS A C 1
ATOM 605 O O . LYS A 1 74 ? -9.757 3.706 14.981 1.00 73.75 74 LYS A O 1
ATOM 610 N N . GLU A 1 75 ? -8.348 2.092 15.734 1.00 83.25 75 GLU A N 1
ATOM 611 C CA . GLU A 1 75 ? -7.135 2.759 15.285 1.00 83.25 75 GLU A CA 1
ATOM 612 C C . GLU A 1 75 ? -7.269 3.130 13.808 1.00 83.25 75 GLU A C 1
ATOM 614 O O . GLU A 1 75 ? -7.895 2.429 12.991 1.00 83.25 75 GLU A O 1
ATOM 619 N N . ARG A 1 76 ? -6.765 4.320 13.481 1.00 91.31 76 ARG A N 1
ATOM 620 C CA . ARG A 1 76 ? -6.842 4.826 12.121 1.00 91.31 76 ARG A CA 1
ATOM 621 C C . ARG A 1 76 ? -5.998 3.910 11.246 1.00 91.31 76 ARG A C 1
ATOM 623 O O . ARG A 1 76 ? -4.792 3.816 11.441 1.00 91.31 76 ARG A O 1
ATOM 630 N N . LEU A 1 77 ? -6.632 3.281 10.258 1.00 94.44 77 LEU A N 1
ATOM 631 C CA . LEU A 1 77 ? -5.890 2.543 9.246 1.00 94.44 77 LEU A CA 1
ATOM 632 C C . LEU A 1 77 ? -5.064 3.555 8.432 1.00 94.44 77 LEU A C 1
ATOM 634 O O . LEU A 1 77 ? -5.649 4.542 7.956 1.00 94.44 77 LEU A O 1
ATOM 638 N N . PRO A 1 78 ? -3.749 3.346 8.269 1.00 96.81 78 PRO A N 1
ATOM 639 C CA . PRO A 1 78 ? -2.946 4.177 7.383 1.00 96.81 78 PRO A CA 1
ATOM 640 C C . PRO A 1 78 ? -3.480 4.098 5.947 1.00 96.81 78 PRO A C 1
ATOM 642 O O . PRO A 1 78 ? -4.042 3.082 5.527 1.00 96.81 78 PRO A O 1
ATOM 645 N N . SER A 1 79 ? -3.340 5.189 5.201 1.00 97.44 79 SER A N 1
ATOM 646 C CA . SER A 1 79 ? -3.683 5.249 3.784 1.00 97.44 79 SER A CA 1
ATOM 647 C C . SER A 1 79 ? -2.683 4.441 2.955 1.00 97.44 79 SER A C 1
ATOM 649 O O . SER A 1 79 ? -1.556 4.190 3.380 1.00 97.44 79 SER A O 1
ATOM 651 N N . SER A 1 80 ? -3.067 4.058 1.736 1.00 97.00 80 SER A N 1
ATOM 652 C CA . SER A 1 80 ? -2.146 3.384 0.814 1.00 97.00 80 SER A CA 1
ATOM 653 C C . SER A 1 80 ? -0.916 4.234 0.481 1.00 97.00 80 SER A C 1
ATOM 655 O O . SER A 1 80 ? 0.162 3.688 0.278 1.00 97.00 80 SER A O 1
ATOM 657 N N . GLU A 1 81 ? -1.061 5.560 0.462 1.00 96.81 81 GLU A N 1
ATOM 658 C CA . GLU A 1 81 ? 0.044 6.502 0.274 1.00 96.81 81 GLU A CA 1
ATOM 659 C C . GLU A 1 81 ? 1.018 6.496 1.452 1.00 96.81 81 GLU A C 1
ATOM 661 O O . GLU A 1 81 ? 2.228 6.474 1.246 1.00 96.81 81 GLU A O 1
ATOM 666 N N . GLU A 1 82 ? 0.512 6.448 2.686 1.00 96.81 82 GLU A N 1
ATOM 667 C CA . GLU A 1 82 ? 1.361 6.321 3.871 1.00 96.81 82 GLU A CA 1
ATOM 668 C C . GLU A 1 82 ? 2.150 5.013 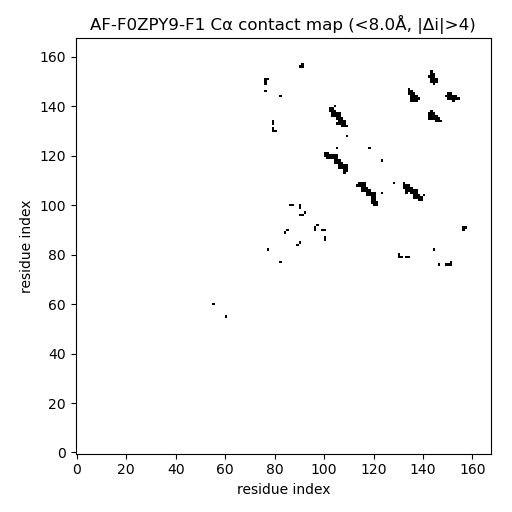3.841 1.00 96.81 82 GLU A C 1
ATOM 670 O O . GLU A 1 82 ? 3.351 5.031 4.083 1.00 96.81 82 GLU A O 1
ATOM 675 N N . ILE A 1 83 ? 1.513 3.895 3.477 1.00 96.62 83 ILE A N 1
ATOM 676 C CA . ILE A 1 83 ? 2.208 2.606 3.347 1.00 96.62 83 ILE A CA 1
ATOM 677 C C . ILE A 1 83 ? 3.269 2.647 2.250 1.00 96.62 83 ILE A C 1
ATOM 679 O O . ILE A 1 83 ? 4.393 2.207 2.474 1.00 96.62 83 ILE A O 1
ATOM 683 N N . TYR A 1 84 ? 2.935 3.207 1.088 1.00 95.94 84 TYR A N 1
ATOM 684 C CA . TYR A 1 84 ? 3.886 3.376 -0.006 1.00 95.94 84 TYR A CA 1
ATOM 685 C C . TYR A 1 84 ? 5.109 4.193 0.437 1.00 95.94 84 TYR A C 1
ATOM 687 O O . TYR A 1 84 ? 6.247 3.779 0.225 1.00 95.94 84 TYR A O 1
ATOM 695 N N . ASN A 1 85 ? 4.882 5.315 1.122 1.00 94.94 85 ASN A N 1
ATOM 696 C CA . ASN A 1 85 ? 5.954 6.155 1.645 1.00 94.94 85 ASN A CA 1
ATOM 697 C C . ASN A 1 85 ? 6.785 5.433 2.715 1.00 94.94 85 ASN A C 1
ATOM 699 O O . ASN A 1 85 ? 8.005 5.558 2.692 1.00 94.94 85 ASN A O 1
ATOM 703 N N . ARG A 1 86 ? 6.170 4.628 3.592 1.00 94.25 86 ARG A N 1
ATOM 704 C CA . ARG A 1 86 ? 6.916 3.800 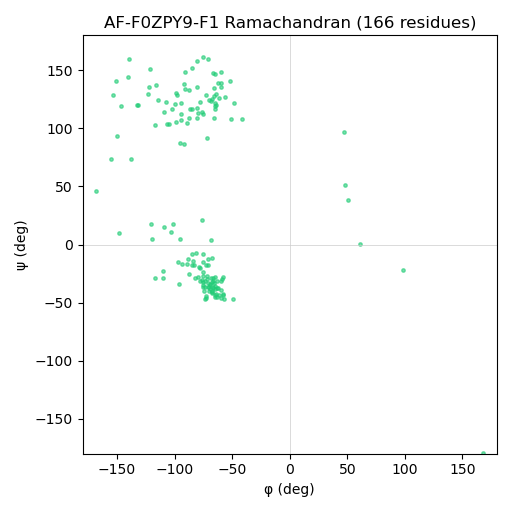4.556 1.00 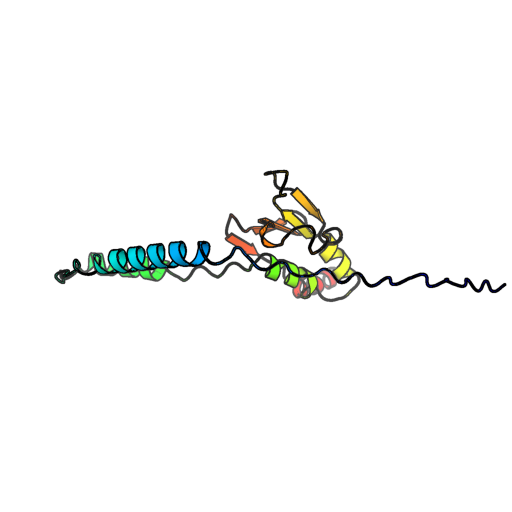94.25 86 ARG A CA 1
ATOM 705 C C . ARG A 1 86 ? 7.850 2.817 3.861 1.00 94.25 86 ARG A C 1
ATOM 707 O O . ARG A 1 86 ? 9.018 2.748 4.209 1.00 94.25 86 ARG A O 1
ATOM 714 N N . ILE A 1 87 ? 7.384 2.104 2.834 1.00 93.62 87 ILE A N 1
ATOM 715 C CA . ILE A 1 87 ? 8.250 1.193 2.058 1.00 93.62 87 ILE A CA 1
ATOM 716 C C . ILE A 1 87 ? 9.409 1.970 1.418 1.00 93.62 87 ILE A C 1
ATOM 718 O O . ILE A 1 87 ? 10.538 1.491 1.379 1.00 93.62 87 ILE A O 1
ATOM 722 N N . LYS A 1 88 ? 9.138 3.185 0.930 1.00 91.94 88 LYS A N 1
ATOM 723 C CA . LYS A 1 88 ? 10.140 4.027 0.276 1.00 91.94 88 LYS A CA 1
ATOM 724 C C . LYS A 1 88 ? 11.206 4.581 1.226 1.00 91.94 88 LYS A C 1
ATOM 726 O O . LYS A 1 88 ? 12.352 4.695 0.803 1.00 91.94 88 LYS A O 1
ATOM 731 N N . PHE A 1 89 ? 10.821 4.995 2.432 1.00 90.75 89 PHE A N 1
ATOM 732 C CA . PHE A 1 89 ? 11.666 5.813 3.311 1.00 90.75 89 PHE A CA 1
ATOM 733 C C . PHE A 1 89 ? 12.052 5.138 4.632 1.00 90.75 89 PHE A C 1
ATOM 735 O O . PHE A 1 89 ? 13.111 5.458 5.163 1.00 90.75 89 PHE A O 1
ATOM 742 N N . ASP A 1 90 ? 11.232 4.228 5.166 1.00 89.00 90 ASP A N 1
ATOM 743 C CA . ASP A 1 90 ? 11.488 3.596 6.471 1.00 89.00 90 ASP A CA 1
ATOM 744 C C . ASP A 1 90 ? 12.433 2.387 6.352 1.00 89.00 90 ASP A C 1
ATOM 746 O O . ASP A 1 90 ? 12.950 1.906 7.360 1.00 89.00 90 ASP A O 1
ATOM 750 N N . ILE A 1 91 ? 12.665 1.877 5.137 1.00 86.81 91 ILE A N 1
ATOM 751 C CA . ILE A 1 91 ? 13.624 0.794 4.899 1.00 86.81 91 ILE A CA 1
ATOM 752 C C . ILE A 1 91 ? 15.032 1.413 4.855 1.00 86.81 91 ILE A C 1
ATOM 754 O O . ILE A 1 91 ? 15.285 2.247 3.981 1.00 86.81 91 ILE A O 1
ATOM 758 N N . PRO A 1 92 ? 15.942 1.035 5.777 1.00 81.25 92 PRO A N 1
ATOM 759 C CA . PRO A 1 92 ? 17.270 1.640 5.881 1.00 81.25 92 PRO A CA 1
ATOM 760 C C . PRO A 1 92 ? 18.043 1.457 4.578 1.00 81.25 92 PRO A C 1
ATOM 762 O O . PRO A 1 92 ? 17.975 0.393 3.985 1.00 81.25 92 PRO A O 1
ATOM 765 N N . GLU A 1 93 ? 18.773 2.471 4.113 1.00 76.31 93 GLU A N 1
ATOM 766 C CA . GLU A 1 93 ? 19.512 2.391 2.848 1.00 76.31 93 GLU A CA 1
ATOM 767 C C . GLU A 1 93 ? 20.659 1.361 2.912 1.00 76.31 93 GLU A C 1
ATOM 769 O O . GLU A 1 93 ? 21.437 1.334 3.861 1.00 76.31 93 GLU A O 1
ATOM 774 N N . GLY A 1 94 ? 20.799 0.516 1.882 1.00 77.25 94 GLY A N 1
ATOM 775 C CA . GLY A 1 94 ? 21.819 -0.537 1.849 1.00 77.25 94 GLY A CA 1
ATOM 776 C C . GLY A 1 94 ? 21.625 -1.560 0.726 1.00 77.25 94 GLY A C 1
ATOM 777 O O . GLY A 1 94 ? 20.700 -1.461 -0.085 1.00 77.25 94 GLY A O 1
ATOM 778 N N . VAL A 1 95 ? 22.512 -2.557 0.653 1.00 72.38 95 VAL A N 1
ATOM 779 C CA . VAL A 1 95 ? 22.364 -3.689 -0.285 1.00 72.38 95 VAL A CA 1
ATOM 780 C C . VAL A 1 95 ? 21.162 -4.552 0.110 1.00 72.38 95 VAL A C 1
ATOM 782 O O . VAL A 1 95 ? 20.371 -4.930 -0.752 1.00 72.38 95 VAL A O 1
ATOM 785 N N . GLU A 1 96 ? 20.974 -4.781 1.408 1.00 78.62 96 GLU A N 1
ATOM 786 C CA . GLU A 1 96 ? 19.869 -5.575 1.960 1.00 78.62 96 GLU A CA 1
ATOM 787 C C . GLU A 1 96 ? 18.521 -4.862 1.817 1.00 78.62 96 GLU A C 1
ATOM 789 O O . GLU A 1 96 ? 17.530 -5.471 1.418 1.00 78.62 96 GLU A O 1
ATOM 794 N N . ALA A 1 97 ? 18.513 -3.536 1.964 1.00 79.75 97 ALA A N 1
ATOM 795 C CA . ALA A 1 97 ? 17.367 -2.669 1.688 1.00 79.75 97 ALA A CA 1
ATOM 796 C C . ALA A 1 97 ? 16.729 -2.929 0.323 1.00 79.75 97 ALA A C 1
ATOM 798 O O . ALA A 1 97 ? 15.513 -3.057 0.182 1.00 79.75 97 ALA A O 1
ATOM 799 N N . LYS A 1 98 ? 17.574 -3.027 -0.710 1.00 83.62 98 LYS A N 1
ATOM 800 C CA . LYS A 1 98 ? 17.125 -3.260 -2.083 1.00 83.62 98 LYS A CA 1
ATOM 801 C C . LYS A 1 98 ? 16.498 -4.637 -2.238 1.00 83.62 98 LYS A C 1
ATOM 803 O O . LYS A 1 98 ? 15.637 -4.793 -3.099 1.00 83.62 98 LYS A O 1
ATOM 808 N N . ASN A 1 99 ? 16.918 -5.616 -1.440 1.00 87.25 99 ASN A N 1
ATOM 809 C CA . ASN A 1 99 ? 16.297 -6.934 -1.424 1.00 87.25 99 ASN A CA 1
ATOM 810 C C . ASN A 1 99 ? 14.925 -6.858 -0.747 1.00 87.25 99 ASN A C 1
ATOM 812 O O . ASN A 1 99 ? 13.944 -7.277 -1.352 1.00 87.25 99 ASN A O 1
ATOM 816 N N . HIS A 1 100 ? 14.820 -6.192 0.408 1.00 89.88 100 HIS A N 1
ATOM 817 C CA . HIS A 1 100 ? 13.536 -5.990 1.086 1.00 89.88 100 HIS A CA 1
ATOM 818 C C . HIS A 1 100 ? 12.508 -5.268 0.211 1.00 89.88 100 HIS A C 1
ATOM 820 O O . HIS A 1 100 ? 11.362 -5.698 0.137 1.00 89.88 100 HIS A O 1
ATOM 826 N N . ILE A 1 101 ? 12.914 -4.210 -0.498 1.00 92.75 101 ILE A N 1
ATOM 827 C CA . ILE A 1 101 ? 12.024 -3.457 -1.395 1.00 92.75 101 ILE A CA 1
ATOM 828 C C . ILE A 1 101 ? 11.495 -4.340 -2.538 1.00 92.75 101 ILE A C 1
ATOM 830 O O . ILE A 1 101 ? 10.334 -4.215 -2.922 1.00 92.75 101 ILE A O 1
ATOM 834 N N . LYS A 1 102 ? 12.317 -5.248 -3.081 1.00 94.50 102 LYS A N 1
ATOM 835 C CA . LYS A 1 102 ? 11.905 -6.167 -4.158 1.00 94.50 102 LYS A CA 1
ATOM 836 C C . LYS A 1 102 ? 10.885 -7.204 -3.699 1.00 94.50 102 LYS A C 1
ATOM 838 O O . LYS A 1 102 ? 10.068 -7.632 -4.507 1.00 94.50 102 LYS A O 1
ATOM 843 N N . ASP A 1 103 ? 10.914 -7.568 -2.422 1.00 95.88 103 ASP A N 1
ATOM 844 C CA . ASP A 1 103 ? 9.988 -8.541 -1.840 1.00 95.88 103 ASP A CA 1
ATOM 845 C C . ASP A 1 103 ? 8.578 -7.969 -1.612 1.00 95.88 103 ASP A C 1
ATOM 847 O O . ASP A 1 103 ? 7.648 -8.710 -1.268 1.00 95.88 103 ASP A O 1
ATOM 851 N N . PHE A 1 104 ? 8.394 -6.656 -1.791 1.00 97.19 104 PHE A N 1
ATOM 852 C CA . PHE A 1 104 ? 7.081 -6.032 -1.732 1.00 97.19 104 PHE A CA 1
ATOM 853 C C . PHE A 1 104 ? 6.302 -6.211 -3.034 1.00 97.19 104 PHE A C 1
ATOM 855 O O . PHE A 1 104 ? 6.794 -5.975 -4.137 1.00 97.19 104 PHE A O 1
ATOM 862 N N . THR A 1 105 ? 5.025 -6.552 -2.888 1.00 98.19 105 THR A N 1
ATOM 863 C CA . THR A 1 105 ? 4.055 -6.629 -3.983 1.00 98.19 105 THR A CA 1
ATOM 864 C C . THR A 1 105 ? 2.874 -5.713 -3.686 1.00 98.19 105 THR A C 1
ATOM 866 O O . THR A 1 105 ? 2.267 -5.778 -2.613 1.00 98.19 105 THR A O 1
ATOM 869 N N . ILE A 1 106 ? 2.519 -4.877 -4.658 1.00 98.12 106 ILE A N 1
ATOM 870 C CA . ILE A 1 106 ? 1.372 -3.974 -4.603 1.00 98.12 106 ILE A CA 1
ATOM 871 C C . ILE A 1 106 ? 0.213 -4.626 -5.348 1.00 98.12 106 ILE A C 1
ATOM 873 O O . ILE A 1 106 ? 0.351 -5.052 -6.493 1.00 98.12 106 ILE A O 1
ATOM 877 N N . CYS A 1 107 ? -0.947 -4.692 -4.700 1.00 98.31 107 CYS A N 1
ATOM 878 C CA . CYS A 1 107 ? -2.160 -5.241 -5.285 1.00 98.31 107 CYS A CA 1
ATOM 879 C C . CYS A 1 107 ? -3.225 -4.147 -5.440 1.00 98.31 107 CYS A C 1
ATOM 881 O O . CYS A 1 107 ? -3.606 -3.485 -4.468 1.00 98.31 107 CYS A O 1
ATOM 883 N N . TYR A 1 108 ? -3.728 -3.952 -6.658 1.00 97.75 108 TYR A N 1
ATOM 884 C CA . TYR A 1 108 ? -4.641 -2.859 -7.003 1.00 97.75 108 TYR A CA 1
ATOM 885 C C . TYR A 1 108 ? -5.757 -3.316 -7.943 1.00 97.75 108 TYR A C 1
ATOM 887 O O . TYR A 1 108 ? -5.644 -4.336 -8.614 1.00 97.75 108 TYR A O 1
ATOM 895 N N . ILE A 1 109 ? -6.848 -2.554 -7.988 1.00 96.38 109 ILE A N 1
ATOM 896 C CA . ILE A 1 109 ? -7.932 -2.765 -8.957 1.00 96.38 109 ILE A CA 1
ATOM 897 C C . ILE A 1 109 ? -7.676 -1.852 -10.156 1.00 96.38 109 ILE A C 1
ATOM 899 O O . ILE A 1 109 ? -7.572 -0.634 -9.990 1.00 96.38 109 ILE A O 1
ATOM 903 N N . ASP A 1 110 ? -7.551 -2.417 -11.354 1.00 94.75 110 ASP A N 1
ATOM 904 C CA . ASP A 1 110 ? -7.368 -1.625 -12.572 1.00 94.75 110 ASP A CA 1
ATOM 905 C C . ASP A 1 110 ? -8.689 -0.962 -13.025 1.00 94.75 110 ASP A C 1
ATOM 907 O O . ASP A 1 110 ? -9.785 -1.349 -12.625 1.00 94.75 110 ASP A O 1
ATOM 911 N N . ARG A 1 111 ? -8.607 0.072 -13.873 1.00 91.00 111 ARG A N 1
ATOM 912 C CA . ARG A 1 111 ? -9.796 0.698 -14.481 1.00 91.00 111 ARG A CA 1
ATOM 913 C C . ARG A 1 111 ? -10.528 -0.231 -15.438 1.00 91.00 111 ARG A C 1
ATOM 915 O O . ARG A 1 111 ? -11.731 -0.066 -15.603 1.00 91.00 111 ARG A O 1
ATOM 922 N N . PHE A 1 112 ? -9.808 -1.128 -16.107 1.00 93.12 112 PHE A N 1
ATOM 923 C CA . PHE A 1 112 ? -10.393 -1.983 -17.135 1.00 93.12 112 PHE A CA 1
ATOM 924 C C . PHE A 1 112 ? -10.786 -3.346 -16.585 1.00 93.12 112 PHE A C 1
ATOM 926 O O . PHE A 1 112 ? -11.797 -3.903 -17.005 1.00 93.12 112 PHE A O 1
ATOM 933 N N . SER A 1 113 ? -10.023 -3.864 -15.622 1.00 86.62 113 SER A N 1
ATOM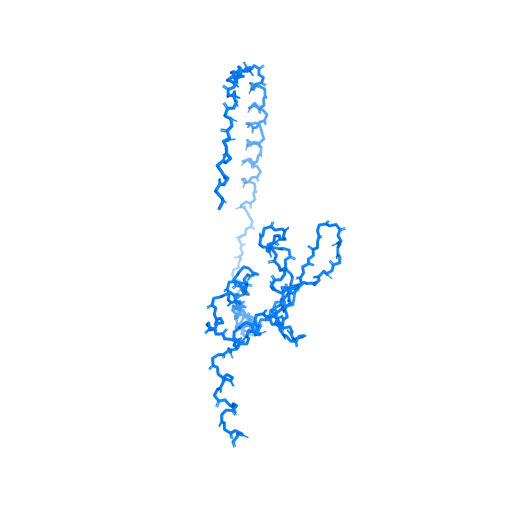 934 C CA . SER A 1 113 ? -10.355 -5.103 -14.934 1.00 86.62 113 SER A CA 1
ATOM 935 C C . SER A 1 113 ? -10.822 -4.822 -13.512 1.00 86.62 113 SER A C 1
ATOM 937 O O . SER A 1 113 ? -10.056 -4.332 -12.687 1.00 86.62 113 SER A O 1
ATOM 939 N N . SER A 1 114 ? -12.035 -5.256 -13.169 1.00 90.62 114 SER A N 1
ATOM 940 C CA . SER A 1 114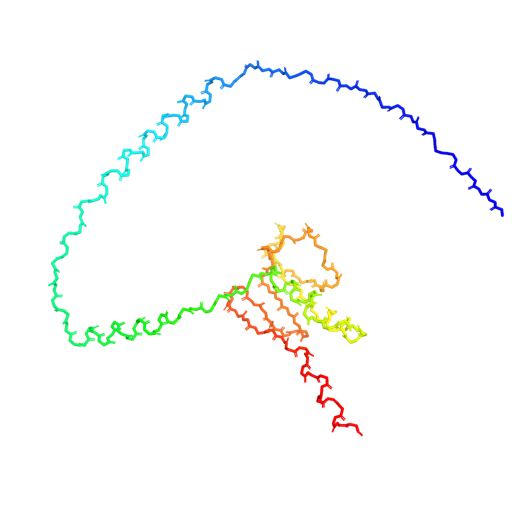 ? -12.495 -5.311 -11.771 1.00 90.62 114 SER A CA 1
ATOM 941 C C . SER A 1 114 ? -11.764 -6.374 -10.933 1.00 90.62 114 SER A C 1
ATOM 943 O O . SER A 1 114 ? -12.115 -6.603 -9.778 1.00 90.62 114 SER A O 1
ATOM 945 N N . HIS A 1 115 ? -10.770 -7.044 -11.514 1.00 95.19 115 HIS A N 1
ATOM 946 C CA . HIS A 1 115 ? -9.922 -8.019 -10.850 1.00 95.19 115 HIS A CA 1
ATOM 947 C C . HIS A 1 115 ? -8.753 -7.337 -10.135 1.00 95.19 115 HIS A C 1
ATOM 949 O O . HIS A 1 115 ? -8.289 -6.266 -10.532 1.00 95.19 115 HIS A O 1
ATOM 955 N N . LEU A 1 116 ? -8.287 -7.980 -9.065 1.00 96.69 116 LEU A N 1
ATOM 956 C CA . LEU A 1 116 ? -7.114 -7.550 -8.323 1.00 96.69 116 LEU A CA 1
ATOM 957 C C . LEU A 1 116 ? -5.859 -7.928 -9.117 1.00 96.69 116 LEU A C 1
ATOM 959 O O . LEU A 1 116 ? -5.572 -9.108 -9.303 1.00 96.69 116 LEU A O 1
ATOM 963 N N . MET A 1 117 ? -5.130 -6.919 -9.575 1.00 97.50 117 MET A N 1
ATOM 964 C CA . MET A 1 117 ? -3.839 -7.062 -10.238 1.00 97.50 117 MET A CA 1
ATOM 965 C C . MET A 1 117 ? -2.726 -6.988 -9.199 1.00 97.50 117 MET A C 1
ATOM 967 O O . MET A 1 117 ? -2.857 -6.277 -8.202 1.00 97.50 117 MET A O 1
ATOM 971 N N . SER A 1 118 ? -1.626 -7.695 -9.439 1.00 97.69 118 SER A N 1
ATOM 972 C CA . SER A 1 118 ? -0.436 -7.685 -8.587 1.00 97.69 118 SER A CA 1
ATOM 973 C C . SER A 1 118 ? 0.773 -7.246 -9.400 1.00 97.69 118 SER A C 1
ATOM 975 O O . SER A 1 118 ? 0.953 -7.697 -10.528 1.00 97.69 118 SER A O 1
ATOM 977 N N . ILE A 1 119 ? 1.587 -6.367 -8.829 1.00 97.38 119 ILE A N 1
ATOM 978 C CA . ILE A 1 119 ? 2.828 -5.878 -9.431 1.00 97.38 119 ILE A CA 1
ATOM 979 C C . ILE A 1 119 ? 3.896 -5.764 -8.349 1.00 97.38 119 ILE A C 1
ATOM 981 O O . ILE A 1 119 ? 3.580 -5.440 -7.199 1.00 97.38 119 ILE A O 1
ATOM 985 N N . SER A 1 120 ? 5.150 -6.052 -8.692 1.00 97.31 120 SER A N 1
ATOM 986 C CA . SER A 1 120 ? 6.247 -5.856 -7.749 1.00 97.31 120 SER A CA 1
ATOM 987 C C . SER A 1 120 ? 6.432 -4.362 -7.463 1.00 97.31 120 SER A C 1
ATOM 989 O O . SER A 1 120 ? 6.178 -3.511 -8.316 1.00 97.31 120 SER A O 1
ATOM 991 N N . TYR A 1 121 ? 6.851 -4.018 -6.247 1.00 96.12 121 TYR A N 1
ATOM 992 C CA . TYR A 1 121 ? 7.046 -2.620 -5.864 1.00 96.12 121 TYR A CA 1
ATOM 993 C C . TYR A 1 121 ? 8.046 -1.872 -6.773 1.00 96.12 121 TYR A C 1
ATOM 995 O O . TYR A 1 121 ? 7.737 -0.747 -7.161 1.00 96.12 121 TYR A O 1
ATOM 1003 N N . PRO A 1 122 ? 9.200 -2.447 -7.177 1.00 95.19 122 PRO A N 1
ATOM 1004 C CA . PRO A 1 122 ? 10.139 -1.760 -8.069 1.00 95.19 122 PRO A CA 1
ATOM 1005 C C . PRO A 1 122 ? 9.590 -1.486 -9.474 1.00 95.19 122 PRO A C 1
ATOM 1007 O O . PRO A 1 122 ? 10.028 -0.539 -10.118 1.00 95.19 122 PRO A O 1
ATOM 1010 N N . GLU A 1 123 ? 8.660 -2.313 -9.953 1.00 96.44 123 GLU A N 1
ATOM 1011 C CA . GLU A 1 123 ? 8.003 -2.148 -11.258 1.00 96.44 123 GLU A CA 1
ATOM 1012 C C . GLU A 1 123 ? 6.803 -1.193 -11.190 1.00 96.44 123 GLU A C 1
ATOM 1014 O O . GLU A 1 123 ? 6.225 -0.837 -12.216 1.00 96.44 123 GLU A O 1
ATOM 1019 N N . PHE A 1 124 ? 6.396 -0.778 -9.989 1.00 95.75 124 PHE A N 1
ATOM 1020 C CA . PHE A 1 124 ? 5.272 0.123 -9.815 1.00 95.75 124 PHE A CA 1
ATOM 1021 C C . PHE A 1 124 ? 5.647 1.562 -10.182 1.00 95.75 124 PHE A C 1
ATOM 1023 O O . PHE A 1 124 ? 6.390 2.245 -9.475 1.00 95.75 124 PHE A O 1
ATOM 1030 N N . GLU A 1 125 ? 5.063 2.057 -11.269 1.00 92.62 125 GLU A N 1
ATOM 1031 C CA . GLU A 1 125 ? 5.246 3.435 -11.713 1.00 92.62 125 GLU A CA 1
ATOM 1032 C C . GLU A 1 125 ? 4.250 4.386 -11.035 1.00 92.62 125 GLU A C 1
ATOM 1034 O O . GLU A 1 125 ? 3.028 4.320 -11.231 1.00 92.62 125 GLU A O 1
ATOM 1039 N N . TYR A 1 126 ? 4.785 5.323 -10.248 1.00 87.75 126 TYR A N 1
ATOM 1040 C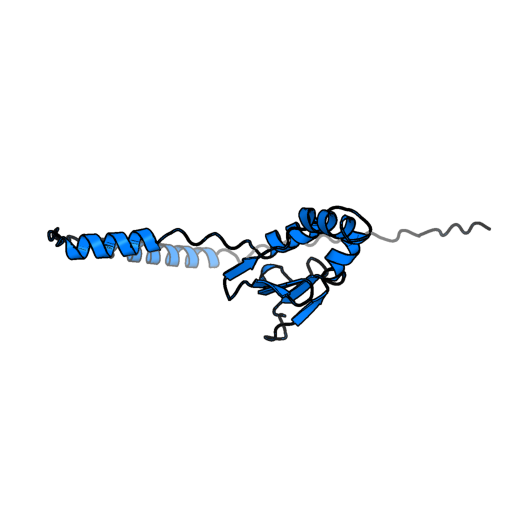 CA . TYR A 1 126 ? 3.981 6.346 -9.589 1.00 87.75 126 TYR A CA 1
ATOM 1041 C C . TYR A 1 126 ? 3.249 7.217 -10.619 1.00 87.75 126 TYR A C 1
ATOM 1043 O O . TYR A 1 126 ? 3.863 7.803 -11.507 1.00 87.75 126 TYR A O 1
ATOM 1051 N N . GLY A 1 127 ? 1.928 7.334 -10.478 1.00 89.06 127 GLY A N 1
ATOM 1052 C CA . GLY A 1 127 ? 1.076 8.134 -11.364 1.00 89.06 127 GLY A CA 1
ATOM 1053 C C . GLY A 1 127 ? 0.357 7.334 -12.454 1.00 89.06 127 GLY A C 1
ATOM 1054 O O . GLY A 1 127 ? -0.704 7.770 -12.897 1.00 89.06 127 GLY A O 1
ATOM 1055 N N . VAL A 1 128 ? 0.844 6.142 -12.821 1.00 93.62 128 VAL A N 1
ATOM 1056 C CA . VAL A 1 128 ? 0.133 5.248 -13.759 1.00 93.62 128 VAL A CA 1
ATOM 1057 C C . VAL A 1 128 ? -1.076 4.615 -13.074 1.00 93.62 128 VAL A C 1
ATOM 1059 O O . VAL A 1 128 ? -2.191 4.629 -13.601 1.00 93.62 128 VAL A O 1
ATOM 1062 N N . VAL A 1 129 ? -0.869 4.109 -11.857 1.00 95.12 129 VAL A N 1
ATOM 1063 C CA . VAL A 1 129 ? -1.930 3.563 -11.009 1.00 95.12 129 VAL A CA 1
ATOM 1064 C C . VAL A 1 129 ? -2.163 4.516 -9.837 1.00 95.12 129 VAL A C 1
ATOM 1066 O O . VAL A 1 129 ? -1.293 4.666 -8.977 1.00 95.12 129 VAL A O 1
ATOM 1069 N N . PRO A 1 130 ? -3.339 5.160 -9.750 1.00 95.50 130 PRO A N 1
ATOM 1070 C CA . PRO A 1 130 ? -3.662 6.009 -8.613 1.00 95.50 130 PRO A CA 1
ATOM 1071 C C . PRO A 1 130 ? -3.640 5.238 -7.288 1.00 95.50 130 PRO A C 1
ATOM 1073 O O . PRO A 1 130 ? -4.243 4.170 -7.172 1.00 95.50 130 PRO A O 1
ATOM 1076 N N . LEU A 1 131 ? -3.035 5.820 -6.249 1.00 95.44 131 LEU A N 1
ATOM 1077 C CA . LEU A 1 131 ? -2.866 5.168 -4.941 1.00 95.44 131 LEU A CA 1
ATOM 1078 C C . LEU A 1 131 ? -4.192 4.757 -4.286 1.00 95.44 131 LEU A C 1
ATOM 1080 O O . LEU A 1 131 ? -4.250 3.759 -3.571 1.00 95.44 131 LEU A O 1
ATOM 1084 N N . HIS A 1 132 ? -5.285 5.477 -4.555 1.00 94.94 132 HIS A N 1
ATOM 1085 C CA . HIS A 1 132 ? -6.615 5.133 -4.043 1.00 94.94 132 HIS A CA 1
ATOM 1086 C C . HIS A 1 132 ? -7.186 3.830 -4.630 1.00 94.94 132 HIS A C 1
ATOM 1088 O O . HIS A 1 132 ? -8.203 3.347 -4.128 1.00 94.94 132 HIS A O 1
ATOM 1094 N N . ARG A 1 133 ? -6.577 3.274 -5.688 1.00 95.81 133 ARG A N 1
ATOM 1095 C CA . ARG A 1 133 ? -6.951 1.976 -6.273 1.00 95.81 133 ARG A CA 1
ATOM 1096 C C . ARG A 1 133 ? -6.228 0.797 -5.642 1.00 95.81 133 ARG A C 1
ATOM 1098 O O . ARG A 1 133 ? -6.690 -0.334 -5.798 1.00 95.81 133 ARG A O 1
ATOM 1105 N N . ILE A 1 134 ? -5.138 1.052 -4.924 1.00 97.69 134 ILE A N 1
ATOM 1106 C CA . ILE A 1 134 ? -4.420 0.027 -4.174 1.00 97.69 134 ILE A CA 1
ATOM 1107 C C . ILE A 1 134 ? -5.344 -0.498 -3.071 1.00 97.69 134 ILE A C 1
ATOM 1109 O O . ILE A 1 134 ? -5.953 0.276 -2.326 1.00 97.69 134 ILE A O 1
ATOM 1113 N N . GLN A 1 135 ? -5.469 -1.821 -3.001 1.00 98.00 135 GLN A N 1
ATOM 1114 C CA . GLN A 1 135 ? -6.299 -2.513 -2.012 1.00 98.00 135 GLN A CA 1
ATOM 1115 C C . GLN A 1 135 ? -5.463 -3.261 -0.979 1.00 98.00 135 GLN A C 1
ATOM 1117 O O . GLN A 1 135 ? -5.909 -3.414 0.155 1.00 98.00 135 GLN A O 1
AT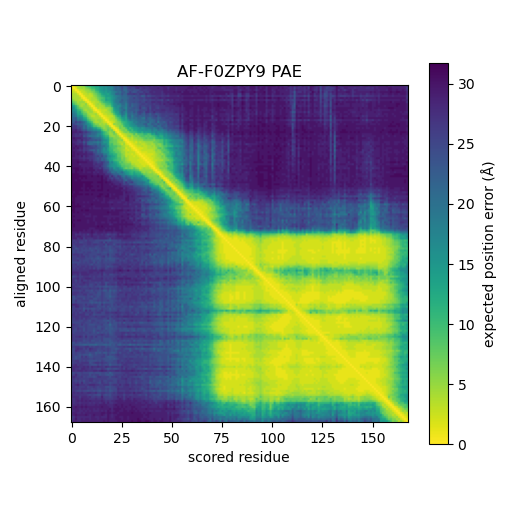OM 1122 N N . LEU A 1 136 ? -4.268 -3.715 -1.361 1.00 98.06 136 LEU A N 1
ATOM 1123 C CA . LEU A 1 136 ? -3.479 -4.642 -0.563 1.00 98.06 136 LEU A CA 1
ATOM 1124 C C . LEU A 1 136 ? -1.976 -4.435 -0.819 1.00 98.06 136 LEU A C 1
ATOM 1126 O O . LEU A 1 136 ? -1.560 -4.237 -1.961 1.00 98.06 136 LEU A O 1
ATOM 1130 N N . PHE A 1 137 ? -1.170 -4.528 0.238 1.00 98.19 137 PHE A N 1
ATOM 1131 C CA . PHE A 1 137 ? 0.286 -4.664 0.156 1.00 98.19 137 PHE A CA 1
ATOM 1132 C C . PHE A 1 137 ? 0.702 -6.010 0.745 1.00 98.19 137 PHE A C 1
ATOM 1134 O O . PHE A 1 137 ? 0.211 -6.419 1.804 1.00 98.19 137 PHE A O 1
ATOM 1141 N N . LYS A 1 138 ? 1.635 -6.680 0.069 1.00 98.12 138 LYS A N 1
ATOM 1142 C CA . LYS A 1 138 ? 2.262 -7.919 0.532 1.00 98.12 138 LYS A CA 1
ATOM 1143 C C . LYS A 1 138 ? 3.770 -7.749 0.646 1.00 98.12 138 LYS A C 1
ATOM 1145 O O . LYS A 1 138 ? 4.357 -6.999 -0.128 1.00 98.12 138 LYS A O 1
ATOM 1150 N N . TYR A 1 139 ? 4.373 -8.491 1.562 1.00 97.00 139 TYR A N 1
ATOM 1151 C CA . TYR A 1 139 ? 5.813 -8.638 1.729 1.00 97.00 139 TYR A CA 1
ATOM 1152 C C . TYR A 1 139 ? 6.128 -10.129 1.873 1.00 97.00 139 TYR A C 1
ATOM 1154 O O . TYR A 1 139 ? 5.584 -10.767 2.776 1.00 97.00 139 TYR A O 1
ATOM 1162 N N . LYS A 1 140 ? 6.942 -10.701 0.973 1.00 95.38 140 LYS A N 1
ATOM 1163 C CA . LYS A 1 140 ? 7.232 -12.155 0.933 1.00 95.38 140 LYS A CA 1
ATOM 1164 C C . LYS A 1 140 ? 5.955 -13.012 1.029 1.00 95.38 140 LYS A C 1
ATOM 1166 O O . LYS A 1 140 ? 5.811 -13.836 1.928 1.00 95.38 140 LYS A O 1
ATOM 1171 N N . ASP A 1 141 ? 4.975 -12.712 0.174 1.00 95.56 141 ASP A N 1
ATOM 1172 C CA . ASP A 1 141 ? 3.628 -13.318 0.143 1.00 95.56 141 ASP A CA 1
ATOM 1173 C C . ASP A 1 141 ? 2.754 -13.147 1.399 1.00 95.56 141 ASP A C 1
ATOM 1175 O O . ASP A 1 141 ? 1.589 -13.548 1.405 1.00 95.56 141 ASP A O 1
ATOM 1179 N N . THR A 1 142 ? 3.250 -12.468 2.432 1.00 96.81 142 THR A N 1
ATOM 1180 C CA . THR A 1 142 ? 2.493 -12.161 3.646 1.00 96.81 142 THR A CA 1
ATOM 1181 C C . THR A 1 142 ? 1.787 -10.821 3.500 1.00 96.81 142 THR A C 1
ATOM 1183 O O . THR A 1 142 ? 2.377 -9.835 3.059 1.00 96.81 142 THR A O 1
ATOM 1186 N N . ILE A 1 143 ? 0.509 -10.764 3.866 1.00 97.75 143 ILE A N 1
ATOM 1187 C CA . ILE A 1 143 ? -0.269 -9.523 3.860 1.00 97.75 143 ILE A CA 1
ATOM 1188 C C . ILE A 1 143 ? 0.237 -8.622 4.987 1.00 97.75 143 ILE A C 1
ATOM 1190 O O . ILE A 1 143 ? 0.248 -9.035 6.140 1.00 97.75 143 ILE A O 1
ATOM 1194 N N . VAL A 1 144 ? 0.630 -7.391 4.653 1.00 97.62 144 VAL A N 1
ATOM 1195 C CA . VAL A 1 144 ? 1.093 -6.387 5.635 1.00 97.62 144 VAL A CA 1
ATOM 1196 C C . VAL A 1 144 ? 0.103 -5.238 5.799 1.00 97.62 144 VAL A C 1
ATOM 1198 O O . VAL A 1 144 ? 0.076 -4.556 6.822 1.00 97.62 144 VAL A O 1
ATOM 1201 N N . TRP A 1 145 ? -0.741 -5.016 4.795 1.00 98.19 145 TRP A N 1
ATOM 1202 C CA . TRP A 1 145 ? -1.809 -4.027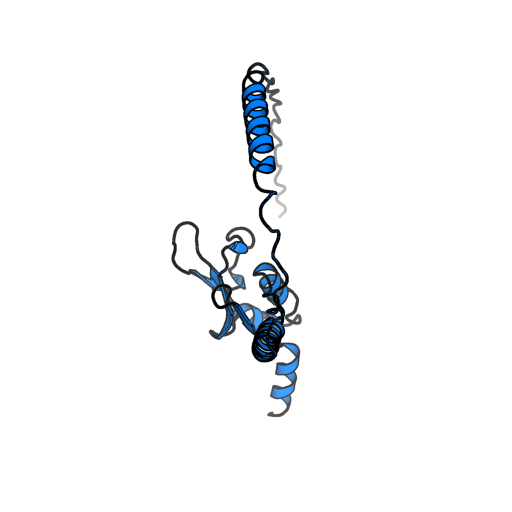 4.842 1.00 98.19 145 TRP A CA 1
ATOM 1203 C C . TRP A 1 145 ? -2.926 -4.442 3.896 1.00 98.19 145 TRP A C 1
ATOM 1205 O O . TRP A 1 145 ? -2.659 -4.685 2.721 1.00 98.19 145 TRP A O 1
ATOM 1215 N N . ASP A 1 146 ? -4.158 -4.481 4.395 1.00 97.94 146 ASP A N 1
ATOM 1216 C CA . ASP A 1 146 ? -5.364 -4.769 3.617 1.00 97.94 146 ASP A CA 1
ATOM 1217 C C . ASP A 1 146 ? -6.438 -3.724 3.931 1.00 97.94 146 ASP A C 1
ATOM 1219 O O . ASP A 1 146 ? -6.894 -3.573 5.071 1.00 97.94 146 ASP A O 1
ATOM 1223 N N . ARG A 1 147 ? -6.865 -3.003 2.892 1.00 96.06 147 ARG A N 1
ATOM 1224 C CA . ARG A 1 147 ? -7.881 -1.958 2.996 1.00 96.06 147 ARG A CA 1
ATOM 1225 C C . ARG A 1 147 ? -9.266 -2.503 3.327 1.00 96.06 147 ARG A C 1
ATOM 1227 O O . ARG A 1 147 ? -9.997 -1.864 4.085 1.00 96.06 147 ARG A O 1
ATOM 1234 N N . GLN A 1 148 ? -9.646 -3.631 2.733 1.00 95.19 148 GLN A N 1
ATOM 1235 C CA . GLN A 1 148 ? -10.978 -4.215 2.879 1.00 95.19 148 GLN A CA 1
ATOM 1236 C C . GLN A 1 148 ? -11.147 -4.819 4.268 1.00 95.19 148 GLN A C 1
ATOM 1238 O O . GLN A 1 148 ? -12.150 -4.567 4.935 1.00 95.19 148 GLN A O 1
ATOM 1243 N N . GLN A 1 149 ? -10.134 -5.552 4.731 1.00 96.06 149 GLN A N 1
ATOM 1244 C CA . GLN A 1 149 ? -10.138 -6.164 6.060 1.00 96.06 149 GLN A CA 1
ATOM 1245 C C . GLN A 1 149 ? -9.747 -5.186 7.176 1.00 96.06 149 GLN A C 1
ATOM 1247 O O . GLN A 1 149 ? -9.854 -5.524 8.353 1.00 96.06 149 GLN A O 1
ATOM 1252 N N . ARG A 1 150 ? -9.314 -3.966 6.825 1.00 94.56 150 ARG A N 1
ATOM 1253 C CA . ARG A 1 150 ? -8.719 -2.988 7.752 1.00 94.56 150 ARG A CA 1
ATOM 1254 C C . ARG A 1 150 ? -7.591 -3.595 8.591 1.00 94.56 150 ARG A C 1
ATOM 1256 O O . ARG A 1 150 ? -7.453 -3.279 9.772 1.00 94.56 150 ARG A O 1
ATOM 1263 N N . PHE A 1 151 ? -6.799 -4.456 7.969 1.00 95.31 151 PHE A N 1
ATOM 1264 C CA . PHE A 1 151 ? -5.669 -5.115 8.600 1.00 95.31 151 PHE A CA 1
ATOM 1265 C C . PHE A 1 151 ? -4.399 -4.298 8.375 1.00 95.31 151 PHE A C 1
ATOM 1267 O O . PHE A 1 151 ? -4.163 -3.797 7.271 1.00 95.31 151 PHE A O 1
ATOM 1274 N N . TYR A 1 152 ? -3.577 -4.182 9.414 1.00 95.75 152 TYR A N 1
ATOM 1275 C CA . TYR A 1 152 ? -2.291 -3.514 9.325 1.00 95.75 152 TYR A CA 1
ATOM 1276 C C . TYR A 1 152 ? -1.253 -4.148 10.248 1.00 95.75 152 TYR A C 1
ATOM 1278 O O . TYR A 1 152 ? -1.411 -4.140 11.465 1.00 95.75 152 TYR A O 1
ATOM 1286 N N . GLN A 1 153 ? -0.177 -4.654 9.652 1.00 95.12 153 GLN A N 1
ATOM 1287 C CA . GLN A 1 153 ? 0.982 -5.198 10.345 1.00 95.12 153 GLN A CA 1
ATOM 1288 C C . GLN A 1 153 ? 2.221 -4.986 9.470 1.00 95.12 153 GLN A C 1
ATOM 1290 O O . GLN A 1 153 ? 2.523 -5.784 8.584 1.00 95.12 153 GLN A O 1
ATOM 1295 N N . PHE A 1 154 ? 2.926 -3.877 9.690 1.00 92.88 154 PHE A N 1
ATOM 1296 C CA . PHE A 1 154 ? 4.130 -3.560 8.924 1.00 92.88 154 PHE A CA 1
ATOM 1297 C C . PHE A 1 154 ? 5.367 -4.199 9.573 1.00 92.88 154 PHE A C 1
ATOM 1299 O O . PHE A 1 154 ? 5.512 -4.085 10.792 1.00 92.88 154 PHE A O 1
ATOM 1306 N N . PRO A 1 155 ? 6.251 -4.864 8.807 1.00 90.69 155 PRO A N 1
ATOM 1307 C CA . PRO A 1 155 ? 7.473 -5.444 9.353 1.00 90.69 155 PRO A CA 1
ATOM 1308 C C . PRO A 1 155 ? 8.390 -4.363 9.937 1.00 90.69 155 PRO A C 1
ATOM 1310 O O . PRO A 1 155 ? 8.559 -3.302 9.336 1.00 90.69 155 PRO A O 1
ATOM 1313 N N . ASN A 1 156 ? 9.002 -4.644 11.089 1.00 87.81 156 ASN A N 1
ATOM 1314 C CA . ASN A 1 156 ? 10.084 -3.818 11.616 1.00 87.81 156 ASN A CA 1
ATOM 1315 C C . ASN A 1 156 ? 11.412 -4.319 11.038 1.00 87.81 156 ASN A C 1
ATOM 1317 O O . ASN A 1 156 ? 11.866 -5.409 11.383 1.00 87.81 156 ASN A O 1
ATOM 1321 N N . PHE A 1 157 ? 12.007 -3.541 10.137 1.00 82.25 157 PHE A N 1
ATOM 1322 C CA . PHE A 1 157 ? 13.246 -3.914 9.452 1.00 82.25 157 PHE A CA 1
ATOM 1323 C C . PHE A 1 157 ? 14.498 -3.695 10.308 1.00 82.25 157 PHE A C 1
ATOM 1325 O O . PHE A 1 157 ? 15.514 -4.315 1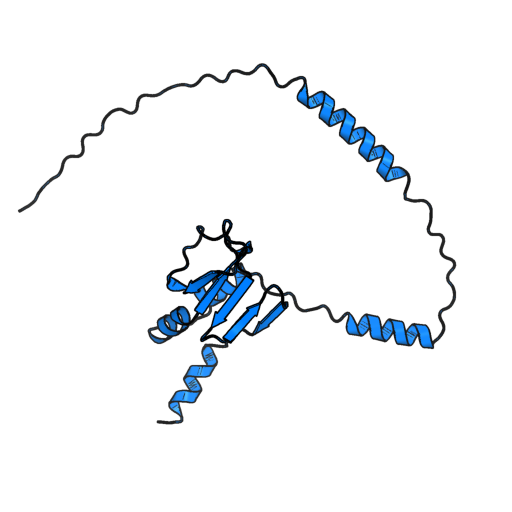0.043 1.00 82.25 157 PHE A O 1
ATOM 1332 N N . LEU A 1 158 ? 14.431 -2.875 11.362 1.00 75.25 158 LEU A N 1
ATOM 1333 C CA . LEU A 1 158 ? 15.604 -2.537 12.178 1.00 75.25 158 LEU A CA 1
ATOM 1334 C C . LEU A 1 158 ? 16.003 -3.636 13.178 1.00 75.25 158 LEU A C 1
ATOM 1336 O O . LEU A 1 158 ? 17.123 -3.639 13.680 1.00 75.25 158 LEU A O 1
ATOM 1340 N N . GLU A 1 159 ? 15.086 -4.546 13.508 1.00 68.94 159 GLU A N 1
ATOM 1341 C CA . GLU A 1 159 ? 15.294 -5.573 14.542 1.00 68.94 159 GLU A CA 1
ATOM 1342 C C . GLU A 1 159 ? 15.740 -6.930 13.978 1.00 68.94 159 GLU A C 1
ATOM 1344 O O . GLU A 1 159 ? 16.196 -7.786 14.736 1.00 68.94 159 GLU A O 1
ATOM 1349 N N . GLN A 1 160 ? 15.605 -7.152 12.666 1.00 62.03 160 GLN A N 1
ATOM 1350 C CA . GLN A 1 160 ? 15.865 -8.463 12.057 1.00 62.03 160 GLN A CA 1
ATOM 1351 C C . GLN A 1 160 ? 17.359 -8.736 11.848 1.00 62.03 160 GLN A C 1
ATOM 1353 O O . GLN A 1 160 ? 17.780 -9.889 11.952 1.00 62.03 160 GLN A O 1
ATOM 1358 N N . ASP A 1 161 ? 18.164 -7.689 11.670 1.00 60.97 161 ASP A N 1
ATOM 1359 C CA . ASP A 1 161 ? 19.598 -7.822 11.388 1.00 60.97 161 ASP A CA 1
ATOM 1360 C C . ASP A 1 161 ? 20.388 -8.287 12.627 1.00 60.97 161 ASP A C 1
ATOM 1362 O O . ASP A 1 161 ? 21.374 -9.009 12.518 1.00 60.97 161 ASP A O 1
ATOM 1366 N N . GLN A 1 162 ? 19.903 -7.984 13.838 1.00 57.81 162 GLN A N 1
ATOM 1367 C CA . GLN A 1 162 ? 20.587 -8.347 15.091 1.00 57.81 162 GLN A CA 1
ATOM 1368 C C . GLN A 1 162 ? 20.469 -9.834 15.462 1.00 57.81 162 GLN A C 1
ATOM 1370 O O . GLN A 1 162 ? 21.190 -10.311 16.340 1.00 57.81 162 GLN A O 1
ATOM 1375 N N . GLN A 1 163 ? 19.548 -10.577 14.839 1.00 57.06 163 GLN A N 1
ATOM 1376 C CA . GLN A 1 163 ? 19.320 -11.990 15.166 1.00 57.06 163 GLN A CA 1
ATOM 1377 C C . GLN A 1 163 ? 20.119 -12.954 14.281 1.00 57.06 163 GLN A C 1
ATOM 1379 O O . GLN A 1 163 ? 20.276 -14.114 14.661 1.00 57.06 163 GLN A O 1
ATOM 1384 N N . GLN A 1 164 ? 20.642 -12.499 13.137 1.00 56.03 164 GLN A N 1
ATOM 1385 C CA . GLN A 1 164 ? 21.446 -13.349 12.250 1.00 56.03 164 GLN A CA 1
ATOM 1386 C C . GLN A 1 164 ? 22.914 -13.450 12.697 1.00 56.03 164 GLN A C 1
ATOM 1388 O O . GLN A 1 164 ? 23.505 -14.513 12.549 1.00 56.03 164 GLN A O 1
ATOM 1393 N N . GLU A 1 165 ? 23.468 -12.430 13.365 1.00 55.53 165 GLU A N 1
ATOM 1394 C CA . GLU A 1 165 ? 24.857 -12.457 13.867 1.00 55.53 165 GLU A CA 1
ATOM 1395 C C . GLU A 1 165 ? 25.097 -13.412 15.055 1.00 55.53 165 GLU A C 1
ATOM 1397 O O . GLU A 1 165 ? 26.243 -13.678 15.400 1.00 55.53 165 GLU A O 1
ATOM 1402 N N . GLN A 1 166 ? 24.054 -13.946 15.703 1.00 55.47 166 GLN A N 1
ATOM 1403 C CA . GLN A 1 166 ? 24.211 -14.873 16.841 1.00 55.47 166 GLN A CA 1
ATOM 1404 C C . GLN A 1 166 ? 24.150 -16.359 16.450 1.00 55.47 166 GLN A C 1
ATOM 1406 O O . GLN A 1 166 ? 24.144 -17.217 17.335 1.00 55.47 166 GLN A O 1
ATOM 1411 N N . GLN A 1 167 ? 24.061 -16.678 15.155 1.00 51.03 167 GLN A N 1
ATOM 1412 C CA . GLN A 1 167 ? 23.991 -18.064 14.666 1.00 51.03 167 GLN A CA 1
ATOM 1413 C C . GLN A 1 167 ? 25.140 -18.465 13.725 1.00 51.03 167 GLN A C 1
ATOM 1415 O O . GLN A 1 167 ? 25.132 -19.597 13.239 1.00 51.03 167 GLN A O 1
ATOM 1420 N N . GLU A 1 168 ? 26.127 -17.591 13.515 1.00 45.97 168 GLU A N 1
ATOM 1421 C CA . GLU A 1 168 ? 27.422 -17.932 12.898 1.00 45.97 168 GLU A CA 1
ATOM 1422 C C . GLU A 1 168 ? 28.521 -18.080 13.960 1.00 45.97 168 GLU A C 1
ATOM 1424 O O . GLU A 1 168 ? 29.363 -18.996 13.798 1.00 45.97 168 GLU A O 1
#

Solvent-accessible surface area (backbone atoms only — not comparable to full-atom values): 11038 Å² total; per-residue (Å²): 140,87,84,85,80,84,80,86,90,78,82,89,80,84,77,89,81,81,85,86,86,87,78,72,77,67,66,57,62,59,53,58,58,53,56,57,55,55,61,57,62,71,68,73,79,80,83,85,80,90,75,78,86,72,84,77,52,76,68,56,52,54,52,49,52,51,56,56,60,70,56,58,74,75,76,80,75,79,52,59,60,55,53,53,48,42,64,70,66,71,50,62,90,56,77,65,35,57,52,59,47,57,42,24,34,43,27,26,48,50,95,86,41,94,50,80,44,77,45,45,44,81,76,56,58,87,76,80,61,57,54,89,38,49,45,36,37,28,46,77,89,37,80,28,32,30,64,87,79,68,44,77,55,77,85,71,75,86,65,57,66,72,62,59,74,81,77,118

Nearest PDB structures (foldseek):
  4qiw-assembly2_M  TM=2.189E-01  e=1.479E+00  Thermococcus kodakarensis KOD1
  6lnc-assembly1_B  TM=2.246E-01  e=6.837E+00  Vibrio cholerae

InterPro domains:
  IPR040459 MJ1316 RNA cyclic group end recognition domain [PF04457] (79-147)

Sequence (168 aa):
MSYNQKIDINNLESSDESYNSSSDEKALEDLEKEEQQERLKRKANRKNTKKTATKLTTEEEEEILKKETENCKKERLPSSEEIYNRIKFDIPEGVEAKNHIKDFTICYIDRFSSHLMSISYPEFEYGVVPLHRIQLFKYKDTIVWDRQQRFYQFPNFLEQDQQQEQQE